Protein AF-A0A9N7NEA8-F1 (afdb_monomer_lite)

Secondary structure (DSSP, 8-state):
--HHHHHHHHHHHHHHHHH-PPP-GGG-EE---TTS-HHHHHHHHHHTTT-EE--S-EETTEE---S-----

Structure (mmCIF, N/CA/C/O backbone):
data_AF-A0A9N7NEA8-F1
#
_entry.id   AF-A0A9N7NEA8-F1
#
loop_
_atom_site.group_PDB
_atom_site.id
_atom_site.type_symbol
_atom_site.label_atom_id
_atom_site.label_alt_id
_atom_site.label_comp_id
_atom_site.label_asym_id
_atom_site.label_entity_id
_atom_site.label_seq_id
_atom_site.pdbx_PDB_ins_code
_atom_site.Cartn_x
_atom_site.Cartn_y
_atom_site.Cartn_z
_atom_site.occupancy
_atom_site.B_iso_or_equiv
_atom_site.auth_seq_id
_atom_site.auth_comp_id
_atom_site.auth_asym_id
_atom_site.auth_atom_id
_atom_site.pdbx_PDB_model_num
ATOM 1 N N . GLY A 1 1 ? 12.193 -9.086 -2.160 1.00 70.06 1 GLY A N 1
ATOM 2 C CA . GLY A 1 1 ? 11.096 -8.577 -3.019 1.00 70.06 1 GLY A CA 1
ATOM 3 C C . GLY A 1 1 ? 9.980 -9.586 -2.937 1.00 70.06 1 GLY A C 1
ATOM 4 O O . GLY A 1 1 ? 10.270 -10.747 -3.160 1.00 70.06 1 GLY A O 1
ATOM 5 N N . THR A 1 2 ? 8.767 -9.157 -2.580 1.00 83.31 2 THR A N 1
ATOM 6 C CA . THR A 1 2 ? 7.778 -9.827 -1.692 1.00 83.31 2 THR A CA 1
ATOM 7 C C . THR A 1 2 ? 7.954 -9.468 -0.213 1.00 83.31 2 THR A C 1
ATOM 9 O O . THR A 1 2 ? 7.037 -8.884 0.344 1.00 83.31 2 THR A O 1
ATOM 12 N N . ASP A 1 3 ? 9.148 -9.603 0.370 1.00 89.62 3 ASP A N 1
ATOM 13 C CA . ASP A 1 3 ? 9.420 -9.214 1.777 1.00 89.62 3 ASP A CA 1
ATOM 14 C C . ASP A 1 3 ? 9.078 -7.745 2.067 1.00 89.62 3 ASP A C 1
ATOM 16 O O . ASP A 1 3 ? 8.459 -7.404 3.069 1.00 89.62 3 ASP A O 1
ATOM 20 N N . GLN A 1 4 ? 9.423 -6.867 1.121 1.00 89.88 4 GLN A N 1
ATOM 21 C CA . GLN A 1 4 ? 9.130 -5.433 1.196 1.00 89.88 4 GLN A CA 1
ATOM 22 C C . GLN A 1 4 ? 7.622 -5.137 1.142 1.00 89.88 4 GLN A C 1
ATOM 24 O O . GLN A 1 4 ? 7.175 -4.141 1.701 1.00 89.88 4 GLN A O 1
ATOM 29 N N . ALA A 1 5 ? 6.827 -5.998 0.496 1.00 90.50 5 ALA A N 1
ATOM 30 C CA . ALA A 1 5 ? 5.372 -5.860 0.481 1.00 90.50 5 ALA A CA 1
ATOM 31 C C . ALA A 1 5 ? 4.776 -6.203 1.854 1.00 90.50 5 ALA A C 1
ATOM 33 O O . ALA A 1 5 ? 3.883 -5.504 2.322 1.00 90.50 5 ALA A O 1
ATOM 34 N N . THR A 1 6 ? 5.318 -7.219 2.530 1.00 91.94 6 THR A N 1
ATOM 35 C CA . THR A 1 6 ? 4.930 -7.571 3.902 1.00 91.94 6 THR A CA 1
ATOM 36 C C . THR A 1 6 ? 5.309 -6.469 4.890 1.00 91.94 6 THR A C 1
ATOM 38 O O . THR A 1 6 ? 4.485 -6.066 5.706 1.00 91.94 6 THR A O 1
ATOM 41 N N . ILE A 1 7 ? 6.524 -5.919 4.777 1.00 94.81 7 ILE A N 1
ATOM 42 C CA . ILE A 1 7 ? 6.967 -4.782 5.602 1.00 94.81 7 ILE A CA 1
ATOM 43 C C . IL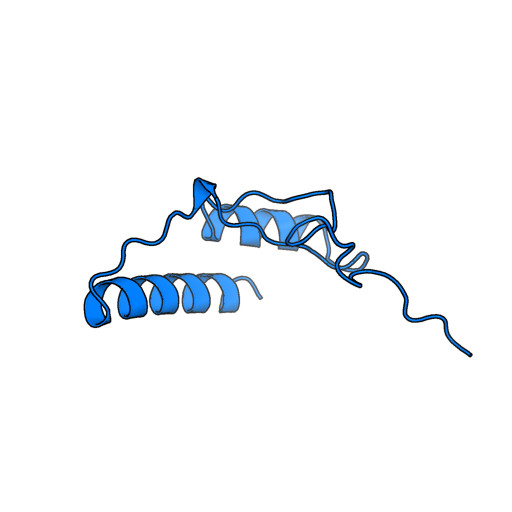E A 1 7 ? 6.033 -3.580 5.414 1.00 94.81 7 ILE A C 1
ATOM 45 O O . ILE A 1 7 ? 5.635 -2.956 6.395 1.00 94.81 7 ILE A O 1
ATOM 49 N N . LEU A 1 8 ? 5.646 -3.277 4.170 1.00 92.00 8 LEU A N 1
ATOM 50 C CA . LEU A 1 8 ? 4.720 -2.186 3.876 1.00 92.00 8 LEU A CA 1
ATOM 51 C C . LEU A 1 8 ? 3.359 -2.384 4.558 1.00 92.00 8 LEU A C 1
ATOM 53 O O . LEU A 1 8 ? 2.835 -1.434 5.129 1.00 92.00 8 LEU A O 1
ATOM 57 N N . LEU A 1 9 ? 2.791 -3.594 4.531 1.00 90.31 9 LEU A N 1
ATOM 58 C CA . LEU A 1 9 ? 1.520 -3.871 5.212 1.00 90.31 9 LEU A CA 1
ATOM 59 C C . LEU A 1 9 ? 1.624 -3.680 6.720 1.00 90.31 9 LEU A C 1
ATOM 61 O O . LEU A 1 9 ? 0.778 -3.000 7.299 1.00 90.31 9 LEU A O 1
ATOM 65 N N . ASN A 1 10 ? 2.686 -4.208 7.329 1.00 93.06 10 ASN A N 1
ATOM 66 C CA . ASN A 1 10 ? 2.926 -4.045 8.759 1.00 93.06 10 ASN A CA 1
ATOM 67 C C . ASN A 1 10 ? 3.051 -2.560 9.130 1.00 93.06 10 ASN A C 1
ATOM 69 O O . ASN A 1 10 ? 2.508 -2.123 10.140 1.00 93.06 10 ASN A O 1
ATOM 73 N N . LEU A 1 11 ? 3.719 -1.761 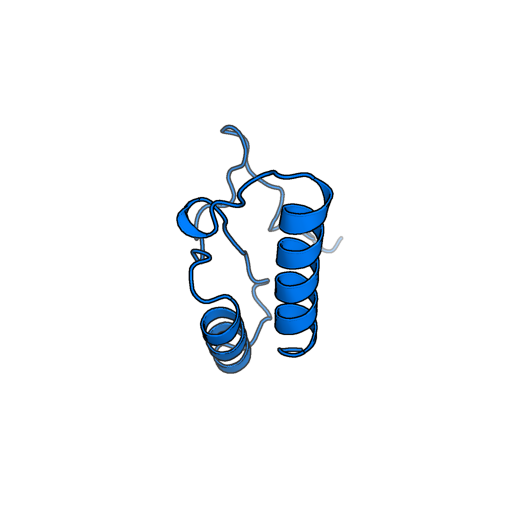8.292 1.00 94.19 11 LEU A N 1
ATOM 74 C CA . LEU A 1 11 ? 3.844 -0.319 8.501 1.00 94.19 11 LEU A CA 1
ATOM 75 C C . LEU A 1 11 ? 2.491 0.397 8.404 1.00 94.19 11 LEU A C 1
ATOM 77 O O . LEU A 1 11 ? 2.192 1.257 9.229 1.00 94.19 11 LEU A O 1
ATOM 81 N N . LEU A 1 12 ? 1.669 0.053 7.410 1.00 92.00 12 LEU A N 1
ATOM 82 C CA . LEU A 1 12 ? 0.331 0.627 7.252 1.00 92.00 12 LEU A CA 1
ATOM 83 C C . LEU A 1 12 ? -0.566 0.276 8.448 1.00 92.00 12 LEU A C 1
ATOM 85 O O . LEU A 1 12 ? -1.311 1.127 8.931 1.00 92.00 12 LEU A O 1
ATOM 89 N N . GLU A 1 13 ? -0.466 -0.946 8.968 1.00 91.75 13 GLU A N 1
ATOM 90 C CA . GLU A 1 13 ? -1.181 -1.355 10.176 1.00 91.75 13 GLU A CA 1
ATOM 91 C C . GLU A 1 13 ? -0.707 -0.585 11.414 1.00 91.75 13 GLU A C 1
ATOM 93 O O . GLU A 1 13 ? -1.530 -0.026 12.139 1.00 91.75 13 GLU A O 1
ATOM 98 N N . GLN A 1 14 ? 0.606 -0.463 11.621 1.00 95.50 14 GLN A N 1
ATOM 99 C CA . GLN A 1 14 ? 1.155 0.336 12.719 1.00 95.50 14 GLN A CA 1
ATOM 100 C C . GLN A 1 14 ? 0.734 1.803 12.626 1.00 95.50 14 GLN A C 1
ATOM 102 O O . GLN A 1 14 ? 0.324 2.391 13.626 1.00 95.50 14 GLN A O 1
ATOM 107 N N . TYR A 1 15 ? 0.773 2.386 11.426 1.00 94.62 15 TYR A N 1
ATOM 108 C CA . TYR A 1 15 ? 0.302 3.747 11.200 1.00 94.62 15 TYR A CA 1
ATOM 109 C C . TYR A 1 15 ? -1.179 3.889 11.547 1.00 94.62 15 TYR A C 1
ATOM 111 O O . TYR A 1 15 ? -1.556 4.842 12.227 1.00 94.62 15 TYR A O 1
ATOM 119 N N . ARG A 1 16 ? -2.023 2.938 11.128 1.00 92.25 16 ARG A N 1
ATOM 120 C CA . ARG A 1 16 ? -3.451 2.918 11.469 1.00 92.25 16 ARG A CA 1
ATOM 121 C C . ARG A 1 16 ? -3.672 2.887 12.980 1.00 92.25 16 ARG A C 1
ATOM 123 O O . ARG A 1 16 ? -4.515 3.629 13.476 1.00 92.25 16 ARG A O 1
ATOM 130 N N . LEU A 1 17 ? -2.931 2.046 13.700 1.00 94.62 17 LEU A N 1
ATOM 131 C CA . LEU A 1 17 ? -3.041 1.925 15.156 1.00 94.62 17 LEU A CA 1
ATOM 132 C C . LEU A 1 17 ? -2.583 3.201 15.869 1.00 94.62 17 LEU A C 1
ATOM 134 O O . LEU A 1 17 ? -3.272 3.678 16.764 1.00 94.62 17 LEU A O 1
ATOM 138 N N . PHE A 1 18 ? -1.453 3.773 15.450 1.00 96.31 18 PHE A N 1
ATOM 139 C CA . PHE A 1 18 ? -0.890 4.970 16.071 1.00 96.31 18 PHE A CA 1
ATOM 140 C C . PHE A 1 18 ? -1.710 6.234 15.781 1.00 96.31 18 PHE A C 1
ATOM 142 O O . PHE A 1 18 ? -1.961 7.035 16.676 1.00 96.31 18 PHE A O 1
ATOM 149 N N . SER A 1 19 ? -2.130 6.427 14.529 1.00 96.44 19 SER A N 1
ATOM 150 C CA . SER A 1 19 ? -2.865 7.627 14.102 1.00 96.44 19 SER A CA 1
ATOM 151 C C . SER A 1 19 ? -4.369 7.560 14.384 1.00 96.44 19 SER A C 1
ATOM 153 O O . SER A 1 19 ? -5.049 8.581 14.296 1.00 96.44 19 SER A O 1
ATOM 155 N N . GLY A 1 20 ? -4.911 6.364 14.640 1.00 93.69 20 GLY A N 1
ATOM 156 C CA . GLY A 1 20 ? -6.353 6.110 14.686 1.00 93.69 20 GLY A CA 1
ATOM 157 C C . GLY A 1 20 ? -7.046 6.194 13.319 1.00 93.69 20 GLY A C 1
ATOM 158 O O . GLY A 1 20 ? -8.269 6.080 13.240 1.00 93.69 20 GLY A O 1
ATOM 159 N N . GLN A 1 21 ? -6.298 6.392 12.228 1.00 93.06 21 GLN A N 1
ATOM 160 C CA . GLN A 1 21 ? -6.862 6.560 10.892 1.00 93.06 21 GLN A CA 1
ATOM 161 C C . GLN A 1 21 ? -7.026 5.218 10.181 1.00 93.06 21 GLN A C 1
ATOM 163 O O . GLN A 1 21 ? -6.079 4.450 10.015 1.00 93.06 21 GLN A O 1
ATOM 168 N N . ALA A 1 22 ? -8.235 4.944 9.690 1.00 88.38 22 ALA A N 1
ATOM 169 C CA . ALA A 1 22 ? -8.480 3.782 8.848 1.00 88.38 22 ALA A CA 1
ATOM 170 C C . ALA A 1 22 ? -7.876 3.979 7.449 1.00 88.38 22 ALA A C 1
ATOM 172 O O . ALA A 1 22 ? -8.113 4.988 6.786 1.00 88.38 22 ALA A O 1
ATOM 173 N N . ILE A 1 23 ? -7.150 2.970 6.969 1.00 87.69 23 ILE A N 1
ATOM 174 C CA . ILE A 1 23 ? -6.586 2.951 5.618 1.00 87.69 23 ILE A CA 1
ATOM 175 C C . ILE A 1 23 ? -7.517 2.153 4.711 1.00 87.69 23 ILE A C 1
ATOM 177 O O . ILE A 1 23 ? -7.808 0.984 4.965 1.00 87.69 23 ILE A O 1
ATOM 181 N N . ASN A 1 24 ? -7.978 2.781 3.631 1.00 87.00 24 ASN A N 1
ATOM 182 C CA . ASN A 1 24 ? -8.822 2.123 2.643 1.00 87.00 24 ASN A CA 1
ATOM 183 C C . ASN A 1 24 ? -7.964 1.498 1.537 1.00 87.00 24 ASN A C 1
ATOM 185 O O . ASN A 1 24 ? -7.695 2.134 0.518 1.00 87.00 24 ASN A O 1
ATOM 189 N N . LEU A 1 25 ? -7.580 0.236 1.735 1.00 83.62 25 LEU A N 1
ATOM 190 C CA . LEU A 1 25 ? -6.766 -0.512 0.772 1.00 83.62 25 LEU A CA 1
ATOM 191 C C . LEU A 1 25 ? -7.444 -0.656 -0.600 1.00 83.62 25 LEU A C 1
ATOM 193 O O . LEU A 1 25 ? -6.755 -0.615 -1.611 1.00 83.62 25 LEU A O 1
ATOM 197 N N . GLN A 1 26 ? -8.781 -0.70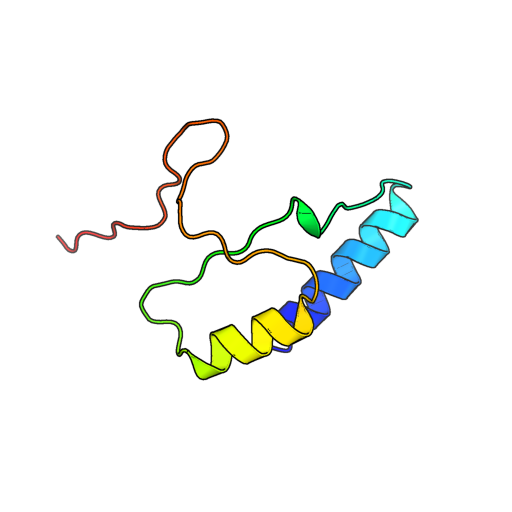6 -0.653 1.00 81.81 26 GLN A N 1
ATOM 198 C CA . GLN A 1 26 ? -9.544 -0.796 -1.909 1.00 81.81 26 GLN A CA 1
ATOM 199 C C . GLN A 1 26 ? -9.411 0.468 -2.771 1.00 81.81 26 GLN A C 1
ATOM 201 O O . GLN A 1 26 ? -9.462 0.399 -3.997 1.00 81.81 26 GLN A O 1
ATOM 206 N N . LYS A 1 27 ? -9.220 1.635 -2.139 1.00 82.94 27 LYS A N 1
ATOM 207 C CA . LYS A 1 27 ? -8.918 2.903 -2.828 1.00 82.94 27 LYS A CA 1
ATOM 208 C C . LYS A 1 27 ? -7.422 3.099 -3.079 1.00 82.94 27 LYS A C 1
ATOM 210 O O . LYS A 1 27 ? -7.044 4.022 -3.798 1.00 82.94 27 LYS A O 1
ATOM 215 N N . SER A 1 28 ? -6.570 2.273 -2.480 1.00 85.50 28 SER A N 1
ATOM 216 C CA . SER A 1 28 ? -5.133 2.295 -2.722 1.00 85.50 28 SER A CA 1
ATOM 217 C C . SER A 1 28 ? -4.792 1.575 -4.025 1.00 85.50 28 SER A C 1
ATOM 219 O O . SER A 1 28 ? -5.456 0.623 -4.441 1.00 85.50 28 SER A O 1
ATOM 221 N N . ALA A 1 29 ? -3.713 2.023 -4.664 1.00 84.69 29 ALA A N 1
ATOM 222 C CA . ALA A 1 29 ? -3.231 1.439 -5.901 1.00 84.69 29 ALA A CA 1
ATOM 223 C C . ALA A 1 29 ? -1.709 1.308 -5.920 1.00 84.69 29 ALA A C 1
ATOM 225 O O . ALA A 1 29 ? -0.997 2.138 -5.357 1.00 84.69 29 ALA A O 1
ATOM 226 N N . ILE A 1 30 ? -1.223 0.289 -6.628 1.00 85.62 30 ILE A N 1
ATOM 227 C CA . ILE A 1 30 ? 0.204 0.089 -6.914 1.00 85.62 30 ILE A CA 1
ATOM 228 C C . ILE A 1 30 ? 0.465 0.060 -8.414 1.00 85.62 30 ILE A C 1
ATOM 230 O O . ILE A 1 30 ? -0.378 -0.354 -9.216 1.00 85.62 30 ILE A O 1
ATOM 234 N N . PHE A 1 31 ? 1.684 0.453 -8.773 1.00 85.56 31 PHE A N 1
ATOM 235 C CA . PHE A 1 31 ? 2.196 0.428 -10.134 1.00 85.56 31 PHE A CA 1
ATOM 236 C C . PHE A 1 31 ? 3.470 -0.407 -10.186 1.00 85.56 31 PHE A C 1
ATOM 238 O O . PHE A 1 31 ? 4.271 -0.411 -9.254 1.00 85.56 31 PHE A O 1
ATOM 245 N N . PHE A 1 32 ? 3.669 -1.090 -11.307 1.00 84.75 32 PHE A N 1
ATOM 246 C CA . PHE A 1 32 ? 4.882 -1.852 -11.571 1.00 84.75 32 PHE A CA 1
ATOM 247 C C . PHE A 1 32 ? 5.624 -1.227 -12.747 1.00 84.75 32 PHE A C 1
ATOM 249 O O . PHE A 1 32 ? 5.003 -0.810 -13.727 1.00 84.75 32 PHE A O 1
ATOM 256 N N . SER A 1 33 ? 6.954 -1.192 -12.673 1.00 84.19 33 SER A N 1
ATOM 257 C CA . SER A 1 33 ? 7.772 -0.810 -13.823 1.00 84.19 33 SER A CA 1
ATOM 258 C C . SER A 1 33 ? 7.657 -1.871 -14.925 1.00 84.19 33 SER A C 1
ATOM 260 O O . SER A 1 33 ? 7.377 -3.042 -14.649 1.00 84.19 33 SER A O 1
ATOM 262 N N . LYS A 1 34 ? 7.917 -1.481 -16.181 1.00 80.00 34 LYS A N 1
ATOM 263 C CA . LYS A 1 34 ? 7.854 -2.397 -17.338 1.00 80.00 34 LYS A CA 1
ATOM 264 C C . LYS A 1 34 ? 8.730 -3.642 -17.166 1.00 80.00 34 LYS A C 1
ATOM 266 O O . LYS A 1 34 ? 8.359 -4.711 -17.630 1.00 80.00 34 LYS A O 1
ATOM 271 N N . ASN A 1 35 ? 9.847 -3.506 -16.455 1.00 87.25 35 ASN A N 1
ATOM 272 C CA . ASN A 1 35 ? 10.833 -4.569 -16.273 1.00 87.25 35 ASN A CA 1
ATOM 273 C C . ASN A 1 35 ? 10.530 -5.457 -15.055 1.00 87.25 35 ASN A C 1
ATOM 275 O O . ASN A 1 35 ? 11.364 -6.273 -14.676 1.00 87.25 35 ASN A O 1
ATOM 279 N N . THR A 1 36 ? 9.365 -5.303 -14.414 1.00 87.94 36 THR A N 1
ATOM 280 C CA . THR A 1 36 ? 8.988 -6.147 -13.273 1.00 87.94 36 THR A CA 1
ATOM 281 C C . THR A 1 36 ? 8.423 -7.483 -13.774 1.00 87.94 36 THR A C 1
ATOM 283 O O . THR A 1 36 ? 7.373 -7.478 -14.426 1.00 87.94 36 THR A O 1
ATOM 286 N N . PRO A 1 37 ? 9.041 -8.637 -13.449 1.00 92.00 37 PRO A N 1
ATOM 287 C CA . PRO A 1 37 ? 8.569 -9.939 -13.916 1.00 92.00 37 PRO A CA 1
ATOM 288 C C . PRO A 1 37 ? 7.147 -10.254 -13.446 1.00 92.00 37 PRO A C 1
ATOM 290 O O . PRO A 1 37 ? 6.797 -10.017 -12.290 1.00 92.00 37 PRO A O 1
ATOM 293 N N . GLN A 1 38 ? 6.338 -10.874 -14.310 1.00 89.50 38 GLN A N 1
ATOM 294 C CA . GLN A 1 38 ? 4.934 -11.184 -14.009 1.00 89.50 38 GLN A CA 1
ATOM 295 C C . GLN A 1 38 ? 4.757 -12.049 -12.751 1.00 89.50 38 GLN A C 1
ATOM 297 O O . GLN A 1 38 ? 3.828 -11.822 -11.974 1.00 89.50 38 GLN A O 1
ATOM 302 N N . ARG A 1 39 ? 5.665 -13.006 -12.513 1.00 91.44 39 ARG A N 1
ATOM 303 C CA . ARG A 1 39 ? 5.647 -13.839 -11.299 1.00 91.44 39 ARG A CA 1
ATOM 304 C C . ARG A 1 39 ? 5.764 -12.981 -10.040 1.00 91.44 39 ARG A C 1
ATOM 306 O O . ARG A 1 39 ? 4.927 -13.088 -9.155 1.00 91.44 39 ARG A O 1
ATOM 313 N N . LEU A 1 40 ? 6.723 -12.055 -10.023 1.00 90.81 40 LEU A N 1
ATOM 314 C CA . LEU A 1 40 ? 6.934 -11.139 -8.903 1.00 90.81 40 LEU A CA 1
ATOM 315 C C . LEU A 1 40 ? 5.731 -10.210 -8.687 1.00 90.81 40 LEU A C 1
ATOM 317 O O . LEU A 1 40 ? 5.316 -10.006 -7.551 1.00 90.81 40 LEU A O 1
ATOM 321 N N . ARG A 1 41 ? 5.131 -9.693 -9.769 1.00 88.88 41 ARG A N 1
ATOM 322 C CA . ARG A 1 41 ? 3.899 -8.888 -9.689 1.00 88.88 41 ARG A CA 1
ATOM 323 C C . ARG A 1 41 ? 2.775 -9.668 -9.016 1.00 88.88 41 ARG A C 1
ATOM 325 O O . ARG A 1 41 ? 2.125 -9.140 -8.123 1.00 88.88 41 ARG A O 1
ATOM 332 N N . THR A 1 42 ? 2.589 -10.923 -9.417 1.00 88.94 42 THR A N 1
ATOM 333 C CA . THR A 1 42 ? 1.546 -11.808 -8.878 1.00 88.94 42 THR A CA 1
ATOM 334 C C . THR A 1 42 ? 1.767 -12.072 -7.390 1.00 88.94 42 THR A C 1
ATOM 336 O O . THR A 1 42 ? 0.845 -11.891 -6.601 1.00 88.94 42 THR A O 1
ATOM 339 N N . SER A 1 43 ? 2.998 -12.401 -6.986 1.00 90.88 43 SER A N 1
ATOM 340 C CA . SER A 1 43 ? 3.341 -12.623 -5.577 1.00 90.88 43 SER A CA 1
ATOM 341 C C . SER A 1 43 ? 3.132 -11.374 -4.716 1.00 90.88 43 SER A C 1
ATOM 343 O O . SER A 1 43 ? 2.584 -11.468 -3.624 1.00 90.88 43 SER A O 1
ATOM 345 N N . ILE A 1 44 ? 3.513 -10.191 -5.210 1.00 91.00 44 ILE A N 1
ATOM 346 C CA . ILE A 1 44 ? 3.290 -8.923 -4.496 1.00 91.00 44 ILE A CA 1
ATOM 347 C C . ILE A 1 44 ? 1.791 -8.618 -4.367 1.00 91.00 44 ILE A C 1
ATOM 349 O O . ILE A 1 44 ? 1.351 -8.198 -3.302 1.00 91.00 44 ILE A O 1
AT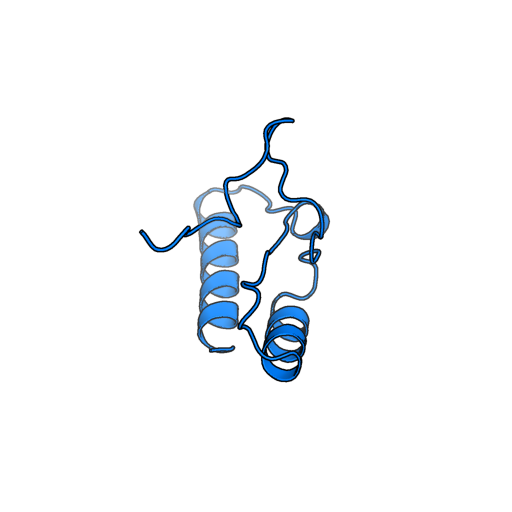OM 353 N N . CYS A 1 45 ? 0.998 -8.851 -5.417 1.00 87.75 45 CYS A N 1
ATOM 354 C CA . CYS A 1 45 ? -0.451 -8.632 -5.367 1.00 87.75 45 CYS A CA 1
ATOM 355 C C . CYS A 1 45 ? -1.145 -9.572 -4.376 1.00 87.75 45 CYS A C 1
ATOM 357 O O . CYS A 1 45 ? -2.055 -9.137 -3.680 1.00 87.75 45 CYS A O 1
ATOM 359 N N . ALA A 1 46 ? -0.702 -10.830 -4.293 1.00 88.62 46 ALA A N 1
ATOM 360 C CA . ALA A 1 46 ? -1.228 -11.789 -3.324 1.00 88.62 46 ALA A CA 1
ATOM 361 C C . ALA A 1 46 ? -0.968 -11.344 -1.876 1.00 88.62 46 ALA A C 1
ATOM 363 O O . ALA A 1 46 ? -1.830 -11.511 -1.021 1.00 88.62 46 ALA A O 1
ATOM 364 N N . ILE A 1 47 ? 0.194 -10.739 -1.610 1.00 89.75 47 ILE A N 1
ATOM 365 C CA . ILE A 1 47 ? 0.533 -10.213 -0.281 1.00 89.75 47 ILE A CA 1
ATOM 366 C C . ILE A 1 47 ? -0.311 -8.980 0.038 1.00 89.75 47 ILE A C 1
ATOM 368 O O . ILE A 1 47 ? -0.957 -8.937 1.075 1.00 89.75 47 ILE A O 1
ATOM 372 N N . LEU A 1 48 ? -0.365 -8.003 -0.871 1.00 87.69 48 LEU A N 1
ATOM 373 C CA . LEU A 1 48 ? -1.052 -6.718 -0.674 1.00 87.69 48 LEU A CA 1
ATOM 374 C C . LEU A 1 48 ? -2.590 -6.795 -0.742 1.00 87.69 48 LEU A C 1
ATOM 376 O O . LEU A 1 48 ? -3.244 -5.760 -0.863 1.00 87.69 48 LEU A O 1
ATOM 380 N N . ASN A 1 49 ? -3.134 -8.013 -0.700 1.00 75.50 49 ASN A N 1
ATOM 381 C CA . ASN A 1 49 ? -4.534 -8.419 -0.754 1.00 75.50 49 ASN A CA 1
ATOM 382 C C . ASN A 1 49 ? -5.530 -7.278 -0.435 1.00 75.50 49 ASN A C 1
ATOM 384 O O . ASN A 1 49 ? -5.831 -6.992 0.723 1.00 75.50 49 ASN A O 1
ATOM 388 N N . GLY A 1 50 ? -6.016 -6.597 -1.480 1.00 68.38 50 GLY A N 1
ATOM 389 C CA . GLY A 1 50 ? -6.917 -5.441 -1.373 1.00 68.38 50 GLY A CA 1
ATOM 390 C C . GLY A 1 50 ? -6.447 -4.191 -2.120 1.00 68.38 50 GLY A C 1
ATOM 391 O O . GLY A 1 50 ? -7.281 -3.362 -2.465 1.00 68.38 50 GLY A O 1
ATOM 392 N N . ILE A 1 51 ? -5.151 -4.072 -2.423 1.00 79.81 51 ILE A N 1
ATOM 393 C CA . ILE A 1 51 ? -4.618 -2.967 -3.230 1.00 79.81 51 ILE A CA 1
ATOM 394 C C . ILE A 1 51 ? -4.798 -3.257 -4.724 1.00 79.81 51 ILE A C 1
ATOM 396 O O . ILE A 1 51 ? -4.339 -4.276 -5.244 1.00 79.81 51 ILE A O 1
ATOM 400 N N . THR A 1 52 ? -5.427 -2.326 -5.442 1.00 72.56 52 THR A N 1
ATOM 401 C CA . THR A 1 52 ? -5.726 -2.499 -6.869 1.00 72.56 52 THR A CA 1
ATOM 402 C C . THR A 1 52 ? -4.488 -2.232 -7.729 1.00 72.56 52 THR A C 1
ATOM 404 O O . THR A 1 52 ? -3.795 -1.225 -7.572 1.00 72.56 52 THR A O 1
ATOM 407 N N . VAL A 1 53 ? -4.210 -3.095 -8.709 1.00 75.06 53 VAL A N 1
ATOM 408 C CA . VAL A 1 53 ? -3.192 -2.798 -9.729 1.00 75.06 53 VAL A CA 1
ATOM 409 C C . VAL A 1 53 ? -3.788 -1.835 -10.746 1.00 75.06 53 VAL A C 1
ATOM 411 O O . VAL A 1 53 ? -4.573 -2.231 -11.609 1.00 75.06 53 VAL A O 1
ATOM 414 N N . HIS A 1 54 ? -3.420 -0.561 -10.659 1.00 70.88 54 HIS A N 1
ATOM 415 C CA . HIS A 1 54 ? -3.985 0.455 -11.535 1.00 70.88 54 HIS A CA 1
ATOM 416 C C . HIS A 1 54 ? -3.180 0.568 -12.836 1.00 70.88 54 HIS A C 1
ATOM 418 O O . HIS A 1 54 ? -1.950 0.603 -12.838 1.00 70.88 54 HIS A O 1
ATOM 424 N N . ARG A 1 55 ? -3.883 0.609 -13.974 1.00 62.38 55 ARG A N 1
ATOM 425 C CA . ARG A 1 55 ? -3.259 0.719 -15.308 1.00 62.38 55 ARG A CA 1
ATOM 426 C C . ARG A 1 55 ? -3.067 2.166 -15.766 1.00 62.38 55 ARG A C 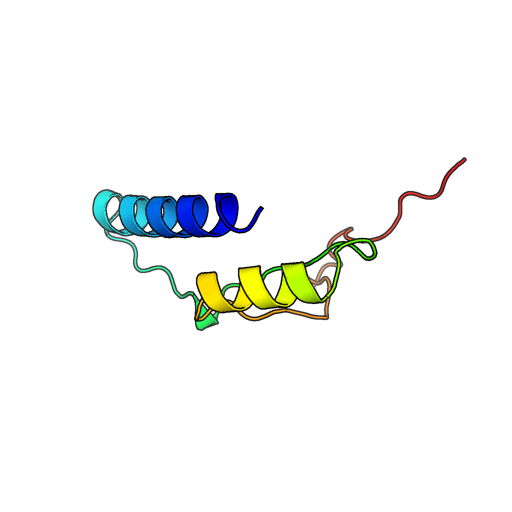1
ATOM 428 O O . ARG A 1 55 ? -2.224 2.417 -16.618 1.00 62.38 55 ARG A O 1
ATOM 435 N N . SER A 1 56 ? -3.831 3.110 -15.212 1.00 65.25 56 SER A N 1
ATOM 436 C CA . SER A 1 56 ? -3.744 4.533 -15.564 1.00 65.25 56 SER A CA 1
ATOM 437 C C . SER A 1 56 ? -2.837 5.284 -14.593 1.00 65.25 56 SER A C 1
ATOM 439 O O . SER A 1 56 ? -3.065 5.288 -13.386 1.00 65.25 56 SER A O 1
ATOM 441 N N . THR A 1 57 ? -1.830 5.961 -15.123 1.00 67.56 57 THR A N 1
ATOM 442 C CA . THR A 1 57 ? -0.853 6.749 -14.372 1.00 67.56 57 THR A CA 1
ATOM 443 C C . THR A 1 57 ? -1.404 8.143 -14.079 1.00 67.56 57 THR A C 1
ATOM 445 O O . THR A 1 57 ? -0.767 9.113 -14.443 1.00 67.56 57 THR A O 1
ATOM 448 N N . ARG A 1 58 ? -2.599 8.297 -13.492 1.00 70.75 58 ARG A N 1
ATOM 449 C CA . ARG A 1 58 ? -3.129 9.627 -13.127 1.00 70.75 58 ARG A CA 1
ATOM 450 C C . ARG A 1 58 ? -3.282 9.772 -11.620 1.00 70.75 58 ARG A C 1
ATOM 452 O O . ARG A 1 58 ? -3.842 8.888 -10.983 1.00 70.75 58 ARG A O 1
ATOM 459 N N . TYR A 1 59 ? -2.825 10.896 -11.081 1.00 77.75 59 TYR A N 1
ATOM 460 C CA . TYR A 1 59 ? -3.003 11.298 -9.692 1.00 77.75 59 TYR A CA 1
ATOM 461 C C . TYR A 1 59 ? -3.582 12.705 -9.670 1.00 77.75 59 TYR A C 1
ATOM 463 O O . TYR A 1 59 ? -3.038 13.605 -10.305 1.00 77.75 59 TYR A O 1
ATOM 471 N N . LEU A 1 60 ? -4.728 12.869 -9.003 1.00 80.88 60 LEU A N 1
ATOM 472 C CA . LEU A 1 60 ? -5.475 14.134 -8.970 1.00 80.88 60 LEU A CA 1
ATOM 473 C C . LEU A 1 60 ? -5.753 14.713 -10.374 1.00 80.88 60 LEU A C 1
ATOM 475 O O . LEU A 1 60 ? -5.659 15.912 -10.602 1.00 80.88 60 LEU A O 1
ATOM 479 N N . GLY A 1 61 ? -6.053 13.846 -11.347 1.00 79.62 61 GLY A N 1
ATOM 480 C CA . GLY A 1 61 ? -6.316 14.243 -12.737 1.00 79.62 61 GLY A CA 1
ATOM 481 C C . GLY A 1 61 ? -5.067 14.479 -13.594 1.00 79.62 61 GLY A C 1
ATOM 482 O O . GLY A 1 61 ? -5.177 14.495 -14.818 1.00 79.62 61 GLY A O 1
ATOM 483 N N . LEU A 1 62 ? -3.878 14.561 -12.995 1.00 78.75 62 LEU A N 1
ATOM 484 C CA . LEU A 1 62 ? -2.620 14.788 -13.705 1.00 78.75 62 LEU A CA 1
ATOM 485 C C . LEU A 1 62 ? -1.899 13.472 -14.004 1.00 78.75 62 LEU A C 1
ATOM 487 O O . LEU A 1 62 ? -1.938 12.560 -13.176 1.00 78.75 62 LEU A O 1
ATOM 491 N N . PRO A 1 63 ? -1.218 13.335 -15.153 1.00 75.94 63 PRO A N 1
ATOM 492 C CA . PRO A 1 63 ? -0.389 12.171 -15.418 1.00 75.94 63 PRO A CA 1
ATOM 493 C C . PRO A 1 63 ? 0.785 12.109 -14.425 1.00 75.94 63 PRO A C 1
ATOM 495 O O . PRO A 1 63 ? 1.673 12.954 -14.429 1.00 75.94 63 PRO A O 1
ATOM 498 N N . LEU A 1 64 ? 0.808 11.071 -13.592 1.00 70.31 64 LEU A N 1
ATOM 499 C CA . LEU A 1 64 ? 1.987 10.589 -12.889 1.00 70.31 64 LEU A CA 1
ATOM 500 C C . LEU A 1 64 ? 3.071 10.300 -13.931 1.00 70.31 64 LEU A C 1
ATOM 502 O O . LEU A 1 64 ? 2.849 9.505 -14.848 1.00 70.31 64 LEU A O 1
ATOM 506 N N . GLY A 1 65 ? 4.254 10.895 -13.767 1.00 63.16 65 GLY A N 1
ATOM 507 C CA . GLY A 1 65 ? 5.448 10.688 -14.601 1.00 63.16 65 GLY A CA 1
ATOM 508 C C . GLY A 1 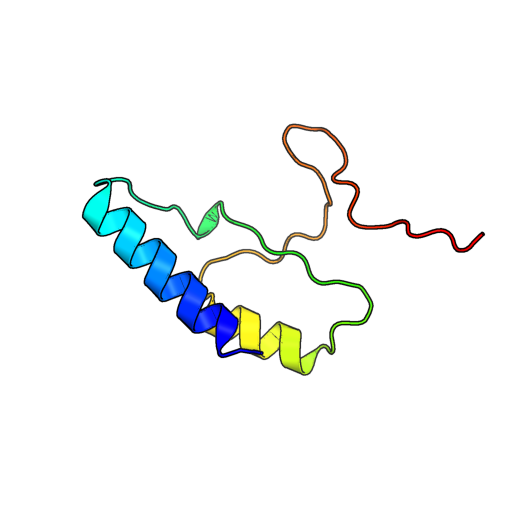65 ? 6.045 9.272 -14.533 1.00 63.16 65 GLY A C 1
ATOM 509 O O . GLY A 1 65 ? 7.251 9.087 -14.674 1.00 63.16 65 GLY A O 1
ATOM 510 N N . ILE A 1 66 ? 5.221 8.249 -14.310 1.00 61.34 66 ILE A N 1
ATOM 511 C CA . ILE A 1 66 ? 5.585 6.836 -14.349 1.00 61.34 66 ILE A CA 1
ATOM 512 C C . ILE A 1 66 ? 5.663 6.425 -15.822 1.00 61.34 66 ILE A C 1
ATOM 514 O O . ILE A 1 66 ? 4.737 5.882 -16.416 1.00 61.34 66 ILE A O 1
ATOM 518 N N . GLY A 1 67 ? 6.798 6.756 -16.435 1.00 57.16 67 GLY A N 1
ATOM 519 C CA . GLY A 1 67 ? 7.122 6.369 -17.802 1.00 57.16 67 GLY A CA 1
ATOM 520 C C . GLY A 1 67 ? 7.694 7.504 -18.635 1.00 57.16 67 GLY A C 1
ATOM 521 O O . GLY A 1 67 ? 6.995 8.018 -19.497 1.00 57.16 67 GLY A O 1
ATOM 522 N N . ARG A 1 68 ? 8.970 7.840 -18.409 1.00 53.38 68 ARG A N 1
ATOM 523 C CA . ARG A 1 68 ? 9.956 8.289 -19.415 1.00 53.38 68 ARG A CA 1
ATOM 524 C C . ARG A 1 68 ? 11.285 8.581 -18.705 1.00 53.38 68 ARG A C 1
ATOM 526 O O . ARG A 1 68 ? 11.503 9.678 -18.220 1.00 53.38 68 ARG A O 1
ATOM 533 N N . SER A 1 69 ? 12.191 7.605 -18.691 1.00 53.03 69 SER A N 1
ATOM 534 C CA . SER A 1 69 ? 13.600 7.929 -18.918 1.00 53.03 69 SER A CA 1
ATOM 535 C C . SER A 1 69 ? 13.786 7.775 -20.422 1.00 53.03 69 SER A C 1
ATOM 537 O O . SER A 1 69 ? 13.744 6.662 -20.951 1.00 53.03 69 SER A O 1
ATOM 539 N N . LYS A 1 70 ? 13.838 8.903 -21.131 1.00 43.94 70 LYS A N 1
ATOM 540 C CA . LYS A 1 70 ? 14.437 8.941 -22.459 1.00 43.94 70 LYS A CA 1
ATOM 541 C C . LYS A 1 70 ? 15.938 8.945 -22.171 1.00 43.94 70 LYS A C 1
ATOM 543 O O . LYS A 1 70 ? 16.398 9.835 -21.465 1.00 43.94 70 LYS A O 1
ATOM 548 N N . ARG A 1 71 ? 16.653 7.905 -22.608 1.00 44.94 71 ARG A N 1
ATOM 549 C CA . ARG A 1 71 ? 18.104 8.011 -22.772 1.00 44.94 71 ARG A CA 1
ATOM 550 C C . ARG A 1 71 ? 18.336 9.196 -23.706 1.00 44.94 71 ARG A C 1
ATOM 552 O O . ARG A 1 71 ? 17.730 9.223 -24.780 1.00 44.94 71 ARG A O 1
ATOM 559 N N . GLU A 1 72 ? 19.105 10.170 -23.249 1.00 36.34 72 GLU A N 1
ATOM 560 C CA . GLU A 1 72 ? 19.942 10.950 -24.158 1.00 36.34 72 GLU A CA 1
ATOM 561 C C . GLU A 1 72 ? 21.156 10.097 -24.532 1.00 36.34 72 GLU A C 1
ATOM 563 O O . GLU A 1 72 ? 21.590 9.291 -23.670 1.00 36.34 72 GLU A O 1
#

Radius of gyration: 14.33 Å; chains: 1; bounding box: 30×29×40 Å

Sequence (72 aa):
GTDQATILLNLLEQYRLFSGQAINLQKSAIFFSKNTPQRLRTSICAILNGITVHRSTRYLGLPLGIGRSKRE

Organism: Striga hermonthica (NCBI:txid68872)

pLDDT: mean 81.37, std 13.5, range [36.34, 96.44]

Foldseek 3Di:
DLVVLLVVVVVQVVCCVVVVDDDQQLPAEDEDAPPDDPVNVVSSCVSSPRHHHDPAQDDPNHHPPRDDPDDD